Protein AF-V9GEM7-F1 (afdb_monomer_lite)

Radius of gyration: 26.5 Å; chains: 1; bounding box: 64×26×80 Å

Secondary structure (DSSP, 8-state):
---------EE-TTT--EES-HHHHHTT----SS--TTPPPPPPSS-HHHHHHHHHHHHHHHHTTS--HHHHHHHHHHHHHHHHHHHHHTTGGG-S-HHHHHHHHHHHHHHHHHHHHHH---------------PPPPS----

pLDDT: mean 88.12, std 11.52, range [33.66, 96.81]

Structure (mmCIF, N/CA/C/O backbone):
data_AF-V9GEM7-F1
#
_entry.id   AF-V9GEM7-F1
#
loop_
_atom_site.group_PDB
_atom_site.id
_atom_site.type_symbol
_atom_site.label_atom_id
_atom_site.label_alt_id
_atom_site.label_comp_id
_atom_site.label_asym_id
_atom_site.label_entity_id
_atom_site.label_seq_id
_atom_site.pdbx_PDB_ins_code
_atom_site.Cartn_x
_atom_site.Cartn_y
_atom_site.Cartn_z
_atom_site.occupancy
_atom_site.B_iso_or_equiv
_atom_site.auth_seq_id
_atom_site.auth_comp_id
_atom_site.auth_asym_id
_atom_site.auth_atom_id
_atom_site.pdbx_PDB_model_num
ATOM 1 N N . MET A 1 1 ? -11.695 -10.341 2.485 1.00 63.44 1 MET A N 1
ATOM 2 C CA . MET A 1 1 ? -10.913 -11.068 1.455 1.00 63.44 1 MET A CA 1
ATOM 3 C C . MET A 1 1 ? -9.595 -10.326 1.272 1.00 63.44 1 MET A C 1
ATOM 5 O O . MET A 1 1 ? -9.634 -9.105 1.236 1.00 63.44 1 MET A O 1
ATOM 9 N N . LYS A 1 2 ? -8.448 -11.013 1.230 1.00 79.06 2 LYS A N 1
ATOM 10 C CA . LYS A 1 2 ? -7.133 -10.377 1.030 1.00 79.06 2 LYS A CA 1
ATOM 11 C C . LYS A 1 2 ? -6.756 -10.477 -0.451 1.00 79.06 2 LYS A C 1
ATOM 13 O O . LYS A 1 2 ? -6.858 -11.569 -1.004 1.00 79.06 2 LYS A O 1
ATOM 18 N N . ARG A 1 3 ? -6.350 -9.368 -1.079 1.00 86.19 3 ARG A N 1
ATOM 19 C CA . ARG A 1 3 ? -5.813 -9.339 -2.451 1.00 86.19 3 ARG A CA 1
ATOM 20 C C . ARG A 1 3 ? -4.335 -8.969 -2.395 1.00 86.19 3 ARG A C 1
ATOM 22 O O . ARG A 1 3 ? -3.971 -8.024 -1.703 1.00 86.19 3 ARG A O 1
ATOM 29 N N . GLU A 1 4 ? -3.505 -9.721 -3.106 1.00 90.12 4 GLU A N 1
ATOM 30 C CA . GLU A 1 4 ? -2.068 -9.478 -3.222 1.00 90.12 4 GLU A CA 1
ATOM 31 C C . GLU A 1 4 ? -1.683 -9.498 -4.699 1.00 90.12 4 GLU A C 1
ATOM 33 O O . GLU A 1 4 ? -2.096 -10.390 -5.440 1.00 90.12 4 GLU A O 1
ATOM 38 N N . GLU A 1 5 ? -0.914 -8.500 -5.127 1.00 90.75 5 GLU A N 1
ATOM 39 C CA . GLU A 1 5 ? -0.495 -8.320 -6.515 1.00 90.75 5 GLU A CA 1
ATOM 40 C C . GLU A 1 5 ? 0.975 -7.909 -6.559 1.00 90.75 5 GLU A C 1
ATOM 42 O O . GLU A 1 5 ? 1.450 -7.151 -5.710 1.00 90.75 5 GLU A O 1
ATOM 47 N N . LEU A 1 6 ? 1.691 -8.405 -7.568 1.00 91.81 6 LEU A N 1
ATOM 48 C CA . LEU A 1 6 ? 3.093 -8.084 -7.805 1.00 91.81 6 LEU A CA 1
ATOM 49 C C . LEU A 1 6 ? 3.222 -7.267 -9.087 1.00 91.81 6 LEU A C 1
ATOM 51 O O . LEU A 1 6 ? 2.743 -7.672 -10.145 1.00 91.81 6 LEU A O 1
ATOM 55 N N . TYR A 1 7 ? 3.915 -6.136 -8.983 1.00 91.00 7 TYR A N 1
ATOM 56 C CA . TYR A 1 7 ? 4.167 -5.226 -10.093 1.00 91.00 7 TYR A CA 1
ATOM 57 C C . TYR A 1 7 ? 5.662 -5.187 -10.399 1.00 91.00 7 TYR A C 1
ATOM 59 O O . TYR A 1 7 ? 6.480 -4.910 -9.522 1.00 91.00 7 TYR A O 1
ATOM 67 N N . TYR A 1 8 ? 6.016 -5.430 -11.660 1.00 92.62 8 TYR A N 1
ATOM 68 C CA . TYR A 1 8 ? 7.403 -5.450 -12.120 1.00 92.62 8 TYR A CA 1
ATOM 69 C C . TYR A 1 8 ? 7.670 -4.285 -13.072 1.00 92.62 8 TYR A C 1
ATOM 71 O O . TYR A 1 8 ? 7.652 -4.424 -14.298 1.00 92.62 8 TYR A O 1
ATOM 79 N N . LEU A 1 9 ? 7.905 -3.116 -12.482 1.00 93.25 9 LEU A N 1
ATOM 80 C CA . LEU A 1 9 ? 8.107 -1.874 -13.215 1.00 93.25 9 LEU A CA 1
ATOM 81 C C . LEU A 1 9 ? 9.592 -1.561 -13.404 1.00 93.25 9 LEU A C 1
ATOM 83 O O . LEU A 1 9 ? 10.429 -1.865 -12.556 1.00 93.25 9 LEU A O 1
ATOM 87 N N . GLY A 1 10 ? 9.901 -0.886 -14.505 1.00 92.75 10 GLY A N 1
ATOM 88 C CA . GLY A 1 10 ? 11.207 -0.289 -14.750 1.00 92.75 10 GLY A CA 1
ATOM 89 C C . GLY A 1 10 ? 11.060 1.127 -15.279 1.00 92.75 10 GLY A C 1
ATOM 90 O O . GLY A 1 10 ? 10.091 1.442 -15.965 1.00 92.75 10 GLY A O 1
ATOM 91 N N . ILE A 1 11 ? 12.032 1.985 -14.986 1.00 94.06 11 ILE A N 1
ATOM 92 C CA . ILE A 1 11 ? 12.108 3.332 -15.550 1.00 94.06 11 ILE A CA 1
ATOM 93 C C . ILE A 1 11 ? 13.486 3.568 -16.152 1.00 94.06 11 ILE A C 1
ATOM 95 O O . ILE A 1 11 ? 14.520 3.266 -15.555 1.00 94.06 11 ILE A O 1
ATOM 99 N N . SER A 1 12 ? 13.506 4.125 -17.356 1.00 92.06 12 SER A N 1
ATOM 100 C CA . SER A 1 12 ? 14.741 4.552 -17.997 1.00 92.06 12 SER A CA 1
ATOM 101 C C . SER A 1 12 ? 15.216 5.872 -17.391 1.00 92.06 12 SER A C 1
ATOM 103 O O . SER A 1 12 ? 14.569 6.905 -17.556 1.00 92.06 12 SER A O 1
ATOM 105 N N . LEU A 1 13 ? 16.386 5.869 -16.748 1.00 91.44 13 LEU A N 1
ATOM 106 C CA . LEU A 1 13 ? 16.973 7.090 -16.175 1.00 91.44 13 LEU A CA 1
ATOM 107 C C . LEU A 1 13 ? 17.387 8.122 -17.234 1.00 91.44 13 LEU A C 1
ATOM 109 O O . LEU A 1 13 ? 17.540 9.299 -16.916 1.00 91.44 13 LEU A O 1
ATOM 113 N N . SER A 1 14 ? 17.575 7.701 -18.486 1.00 89.81 14 SER A N 1
ATOM 114 C CA . SER A 1 14 ? 17.961 8.576 -19.596 1.00 89.81 14 SER A CA 1
ATOM 115 C C . SER A 1 14 ? 16.769 9.125 -20.379 1.00 89.81 14 SER A C 1
ATOM 117 O O . SER A 1 14 ? 16.856 10.235 -20.880 1.00 89.81 14 SER A O 1
ATOM 119 N N . SER A 1 15 ? 15.658 8.392 -20.491 1.00 88.25 15 SER A N 1
ATOM 120 C CA . SER A 1 15 ? 14.490 8.823 -21.287 1.00 88.25 15 SER A CA 1
ATOM 121 C C . SER A 1 15 ? 13.234 9.111 -20.466 1.00 88.25 15 SER A C 1
ATOM 123 O O . SER A 1 15 ? 12.262 9.625 -21.007 1.00 88.25 15 SER A O 1
ATOM 125 N N . ARG A 1 16 ? 13.235 8.787 -19.167 1.00 91.38 16 ARG A N 1
ATOM 126 C CA . ARG A 1 16 ? 12.069 8.842 -18.265 1.00 91.38 16 ARG A CA 1
ATOM 127 C C . ARG A 1 16 ? 10.917 7.902 -18.646 1.00 91.38 16 ARG A C 1
ATOM 129 O O . ARG A 1 16 ? 9.874 7.936 -18.002 1.00 91.38 16 ARG A O 1
ATOM 136 N N . ALA A 1 17 ? 11.094 7.053 -19.659 1.00 91.12 17 ALA A N 1
ATOM 137 C CA . ALA A 1 17 ? 10.083 6.091 -20.080 1.00 91.12 17 ALA A CA 1
ATOM 138 C C . ALA A 1 17 ? 9.890 4.994 -19.022 1.00 91.12 17 ALA A C 1
ATOM 140 O O . ALA A 1 17 ? 10.870 4.410 -18.546 1.00 91.12 17 ALA A O 1
ATOM 141 N N . ILE A 1 18 ? 8.630 4.714 -18.684 1.00 93.00 18 ILE A N 1
ATOM 142 C CA . ILE A 1 18 ? 8.227 3.641 -17.768 1.00 93.00 18 ILE A CA 1
ATOM 143 C C . ILE A 1 18 ? 7.881 2.397 -18.590 1.00 93.00 18 ILE A C 1
ATOM 145 O O . ILE A 1 18 ? 7.177 2.488 -19.593 1.00 93.00 18 ILE A O 1
ATOM 149 N N . SER A 1 19 ? 8.354 1.235 -18.148 1.00 90.69 19 SER A N 1
ATOM 150 C CA . SER A 1 19 ? 7.971 -0.073 -18.676 1.00 90.69 19 SER A CA 1
ATOM 151 C C . SER A 1 19 ? 7.241 -0.876 -17.608 1.00 90.69 19 SER A C 1
ATOM 153 O O . SER A 1 19 ? 7.766 -1.067 -16.511 1.00 90.69 19 SER A O 1
ATOM 155 N N . ALA A 1 20 ? 6.049 -1.370 -17.951 1.00 86.75 20 ALA A N 1
ATOM 156 C CA . ALA A 1 20 ? 5.223 -2.201 -17.077 1.00 86.75 20 ALA A CA 1
ATOM 157 C C . ALA A 1 20 ? 5.582 -3.700 -17.116 1.00 86.75 20 ALA A C 1
ATOM 159 O O . ALA A 1 20 ? 5.122 -4.459 -16.270 1.00 86.75 20 ALA A O 1
ATOM 160 N N . ASN A 1 21 ? 6.401 -4.127 -18.084 1.00 85.38 21 ASN A N 1
ATOM 161 C CA . ASN A 1 21 ? 6.910 -5.495 -18.195 1.00 85.38 21 ASN A CA 1
ATOM 162 C C . ASN A 1 21 ? 8.442 -5.470 -18.191 1.00 85.38 21 ASN A C 1
ATOM 164 O O . ASN A 1 21 ? 9.098 -5.773 -19.190 1.00 85.38 21 ASN A O 1
ATOM 168 N N . PHE A 1 22 ? 9.024 -5.036 -17.073 1.00 87.00 22 PHE A N 1
ATOM 169 C CA . PHE A 1 22 ? 10.477 -5.030 -16.934 1.00 87.00 22 PHE A CA 1
ATOM 170 C C . PHE A 1 22 ? 11.118 -6.431 -17.028 1.00 87.00 22 PHE A C 1
ATOM 172 O O . PHE A 1 22 ? 12.162 -6.537 -17.671 1.00 87.00 22 PHE A O 1
ATOM 179 N N . PRO A 1 23 ? 10.518 -7.519 -16.500 1.00 85.50 23 PRO A N 1
ATOM 180 C CA . PRO A 1 23 ? 11.070 -8.865 -16.644 1.00 85.50 23 PRO A CA 1
ATOM 181 C C . PRO A 1 23 ? 11.203 -9.285 -18.109 1.00 85.50 23 PRO A C 1
ATOM 183 O O . PRO A 1 23 ? 12.255 -9.782 -18.493 1.00 85.50 23 PRO A O 1
ATOM 186 N N . GLY A 1 24 ? 10.210 -8.977 -18.950 1.00 86.50 24 GLY A N 1
ATOM 187 C CA . GLY A 1 24 ? 10.292 -9.229 -20.392 1.00 86.50 24 GLY A CA 1
ATOM 188 C C . GLY A 1 24 ? 11.398 -8.436 -21.100 1.00 86.50 24 GLY A C 1
ATOM 189 O O . GLY A 1 24 ? 11.883 -8.855 -22.143 1.00 86.50 24 GLY A O 1
ATOM 190 N N . ILE A 1 25 ? 11.853 -7.309 -20.537 1.00 85.06 25 ILE A N 1
ATOM 191 C CA . ILE A 1 25 ? 13.026 -6.589 -21.060 1.00 85.06 25 ILE A CA 1
ATOM 192 C C . ILE A 1 25 ? 14.322 -7.338 -20.731 1.00 85.06 25 ILE A C 1
ATOM 194 O O . ILE A 1 25 ? 15.270 -7.274 -21.518 1.00 85.06 25 ILE A O 1
ATOM 198 N N . LEU A 1 26 ? 14.387 -7.999 -19.573 1.00 85.94 26 LEU A N 1
ATOM 199 C CA . LEU A 1 26 ? 15.559 -8.759 -19.133 1.00 85.94 26 LEU A CA 1
ATOM 200 C C . LEU A 1 26 ? 15.619 -10.164 -19.742 1.00 85.94 26 LEU A C 1
ATOM 202 O O . LEU A 1 26 ? 16.700 -10.746 -19.810 1.00 85.94 26 LEU A O 1
ATOM 206 N N . GLU A 1 27 ? 14.483 -10.701 -20.179 1.00 85.75 27 GLU A N 1
ATOM 207 C CA . GLU A 1 27 ? 14.391 -12.031 -20.770 1.00 85.75 27 GLU A CA 1
ATOM 208 C C . GLU A 1 27 ? 15.331 -12.170 -21.981 1.00 85.75 27 GLU A C 1
ATOM 210 O O . GLU A 1 27 ? 15.375 -11.321 -22.873 1.00 85.75 27 GLU A O 1
ATOM 215 N N . GLY A 1 28 ? 16.145 -13.229 -21.980 1.00 81.50 28 GLY A N 1
ATOM 216 C CA . GLY A 1 28 ? 17.138 -13.489 -23.027 1.00 81.50 28 GLY A CA 1
ATOM 217 C C . GLY A 1 28 ? 18.404 -12.622 -22.975 1.00 81.50 28 GLY A C 1
ATOM 218 O O . GLY A 1 28 ? 19.199 -12.679 -23.912 1.00 81.50 28 GLY A O 1
ATOM 219 N N . ARG A 1 29 ? 18.622 -11.825 -21.917 1.00 83.88 29 ARG A N 1
ATOM 220 C CA . ARG A 1 29 ? 19.867 -11.061 -21.721 1.00 83.88 29 ARG A CA 1
ATOM 221 C C . ARG A 1 29 ? 20.761 -11.701 -20.661 1.00 83.88 29 ARG A C 1
ATOM 223 O O . ARG A 1 29 ? 20.335 -11.891 -19.525 1.00 83.88 29 ARG A O 1
ATOM 230 N N . ASP A 1 30 ? 22.031 -11.902 -20.997 1.00 80.75 30 ASP A N 1
ATOM 231 C CA . ASP A 1 30 ? 23.057 -12.253 -20.014 1.00 80.75 30 ASP A CA 1
ATOM 232 C C . ASP A 1 30 ? 23.490 -11.004 -19.238 1.00 80.75 30 ASP A C 1
ATOM 234 O O . ASP A 1 30 ? 24.106 -10.082 -19.780 1.00 80.75 30 ASP A O 1
ATOM 238 N N . LEU A 1 31 ? 23.135 -10.956 -17.954 1.00 82.31 31 LEU A N 1
ATOM 239 C CA . LEU A 1 31 ? 23.482 -9.855 -17.061 1.00 82.31 31 LEU A CA 1
ATOM 240 C C . LEU A 1 31 ? 24.744 -10.197 -16.271 1.00 82.31 31 LEU A C 1
ATOM 242 O O . LEU A 1 31 ? 24.787 -11.183 -15.536 1.00 82.31 31 LEU A O 1
ATOM 246 N N . THR A 1 32 ? 25.760 -9.342 -16.370 1.00 83.06 32 THR A N 1
ATOM 247 C CA . THR A 1 32 ? 26.977 -9.439 -15.560 1.00 83.06 32 THR A CA 1
ATOM 248 C C . THR A 1 32 ? 26.960 -8.407 -14.429 1.00 83.06 32 THR A C 1
ATOM 250 O O . THR A 1 32 ? 26.518 -7.275 -14.628 1.00 83.06 32 THR A O 1
ATOM 253 N N . PRO A 1 33 ? 27.483 -8.742 -13.233 1.00 82.38 33 PRO A N 1
ATOM 254 C CA . PRO A 1 33 ? 27.505 -7.822 -12.091 1.00 82.38 33 PRO A CA 1
ATOM 255 C C . PRO A 1 33 ? 28.474 -6.646 -12.281 1.00 82.38 33 PRO A C 1
ATOM 257 O O . PRO A 1 33 ? 28.382 -5.646 -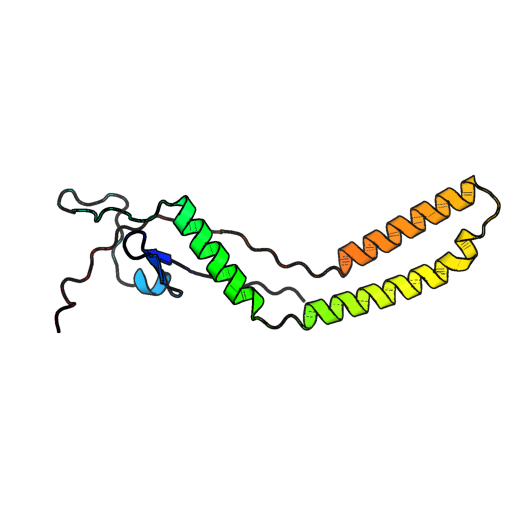11.572 1.00 82.38 33 PRO A O 1
ATOM 260 N N . ARG A 1 34 ? 29.424 -6.761 -13.219 1.00 78.94 34 ARG A N 1
ATOM 261 C CA . ARG A 1 34 ? 30.342 -5.686 -13.604 1.00 78.94 34 ARG A CA 1
ATOM 262 C C . ARG A 1 34 ? 30.068 -5.256 -15.034 1.00 78.94 34 ARG A C 1
ATOM 264 O O . ARG A 1 34 ? 29.833 -6.097 -15.903 1.00 78.94 34 ARG A O 1
ATOM 271 N N . LEU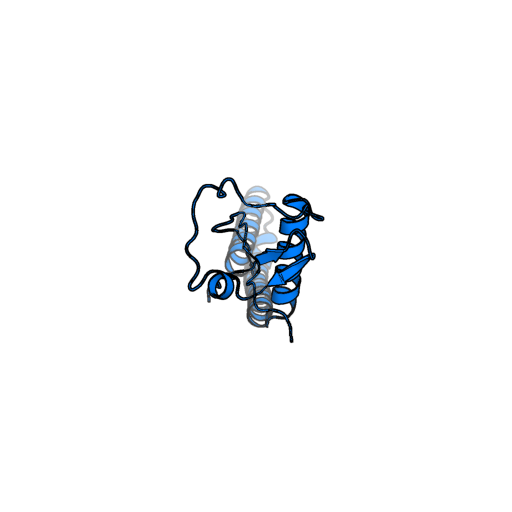 A 1 35 ? 30.141 -3.946 -15.251 1.00 77.62 35 LEU A N 1
ATOM 272 C CA . LEU A 1 35 ? 30.110 -3.368 -16.583 1.00 77.62 35 LEU A CA 1
ATOM 273 C C . LEU A 1 35 ? 31.410 -3.749 -17.321 1.00 77.62 35 LEU A C 1
ATOM 275 O O . LEU A 1 35 ? 32.483 -3.608 -16.728 1.00 77.62 35 LEU A O 1
ATOM 279 N N . PRO A 1 36 ? 31.347 -4.230 -18.574 1.00 78.69 36 PRO A N 1
ATOM 280 C CA . PRO A 1 36 ? 32.546 -4.472 -19.372 1.00 78.69 36 PRO A CA 1
ATOM 281 C C . PRO A 1 36 ? 33.341 -3.178 -19.603 1.00 78.69 36 PRO A C 1
ATOM 283 O O . PRO A 1 36 ? 32.755 -2.106 -19.754 1.00 78.69 36 PRO A O 1
ATOM 286 N N . GLU A 1 37 ? 34.671 -3.279 -19.682 1.00 73.00 37 GLU A N 1
ATOM 287 C CA . GLU A 1 37 ? 35.583 -2.123 -19.785 1.00 73.00 37 GLU A CA 1
ATOM 288 C C . GLU A 1 37 ? 35.360 -1.252 -21.039 1.00 73.00 37 GLU A C 1
ATOM 290 O O . GLU A 1 37 ? 35.713 -0.077 -21.044 1.00 73.00 37 GLU A O 1
ATOM 295 N N . SER A 1 38 ? 34.738 -1.789 -22.093 1.00 72.06 38 SER A N 1
ATOM 296 C CA . SER A 1 38 ? 34.510 -1.104 -23.375 1.00 72.06 38 SER A CA 1
ATOM 297 C C . SER A 1 38 ? 33.136 -0.427 -23.516 1.00 72.06 38 SER A C 1
ATOM 299 O O . SER A 1 38 ? 32.770 0.005 -24.613 1.00 72.06 38 SER A O 1
ATOM 301 N N . VAL A 1 39 ? 32.351 -0.318 -22.438 1.00 77.00 39 VAL A N 1
ATOM 302 C CA . VAL A 1 39 ? 30.974 0.200 -22.501 1.00 77.00 39 VAL A CA 1
ATOM 303 C C . VAL A 1 39 ? 30.890 1.662 -22.069 1.00 77.00 39 VAL A C 1
ATOM 305 O O . VAL A 1 39 ? 31.215 2.022 -20.941 1.00 77.00 39 VAL A O 1
ATOM 308 N N . HIS A 1 40 ? 30.350 2.502 -22.954 1.00 77.12 40 HIS A N 1
ATOM 309 C CA . HIS A 1 40 ? 30.005 3.888 -22.641 1.00 77.12 40 HIS A CA 1
ATOM 310 C C . HIS A 1 40 ? 28.571 3.970 -22.104 1.00 77.12 40 HIS A C 1
ATOM 312 O O . HIS A 1 40 ? 27.606 3.670 -22.812 1.00 77.12 40 HIS A O 1
ATOM 318 N N . VAL A 1 41 ? 28.424 4.400 -20.850 1.00 80.19 41 VAL A N 1
ATOM 319 C CA . VAL A 1 41 ? 27.116 4.606 -20.215 1.00 80.19 41 VAL A CA 1
ATOM 320 C C . VAL A 1 41 ? 26.553 5.966 -20.618 1.00 80.19 41 VAL A C 1
ATOM 322 O O . VAL A 1 41 ? 27.237 6.985 -20.527 1.00 80.19 41 VAL A O 1
ATOM 325 N N . ARG A 1 42 ? 25.287 6.001 -21.049 1.00 79.31 42 ARG A N 1
ATOM 326 C CA . ARG A 1 42 ? 24.593 7.273 -21.293 1.00 79.31 42 ARG A CA 1
ATOM 327 C C . ARG A 1 42 ? 24.360 8.007 -19.970 1.00 79.31 42 ARG A C 1
ATOM 329 O O . ARG A 1 42 ? 23.967 7.357 -19.001 1.00 79.31 42 ARG A O 1
ATOM 336 N N . PRO A 1 43 ? 24.523 9.339 -19.930 1.00 81.94 43 PRO A N 1
ATOM 337 C CA . PRO A 1 43 ? 24.263 10.101 -18.718 1.00 81.94 43 PRO A CA 1
ATOM 338 C C . PRO A 1 43 ? 22.798 9.948 -18.294 1.00 81.94 43 PRO A C 1
ATOM 340 O O . PRO A 1 43 ? 21.882 9.975 -19.122 1.00 81.94 43 PRO A O 1
ATOM 343 N N . ALA A 1 44 ? 22.584 9.774 -16.992 1.00 85.00 44 ALA A N 1
ATOM 344 C CA . ALA A 1 44 ? 21.255 9.773 -16.407 1.00 85.00 44 ALA A CA 1
ATOM 345 C C . ALA A 1 44 ? 20.708 11.208 -16.371 1.00 85.00 44 ALA A C 1
ATOM 347 O O . ALA A 1 44 ? 21.400 12.130 -15.946 1.00 85.00 44 ALA A O 1
ATOM 348 N N . ILE A 1 45 ? 19.463 11.385 -16.813 1.00 90.25 45 ILE A N 1
ATOM 349 C CA . ILE A 1 45 ? 18.720 12.650 -16.698 1.00 90.25 45 ILE A CA 1
ATOM 350 C C . ILE A 1 45 ? 17.944 12.691 -15.373 1.00 90.25 45 ILE A C 1
ATOM 352 O O . ILE A 1 45 ? 17.621 13.767 -14.877 1.00 90.25 45 ILE A O 1
ATOM 356 N N . LEU A 1 46 ? 17.625 11.521 -14.813 1.00 91.62 46 LEU A N 1
ATOM 357 C CA . LEU A 1 46 ? 16.969 11.362 -13.518 1.00 91.62 46 LEU A CA 1
ATOM 358 C C . LEU A 1 46 ? 17.938 10.813 -12.475 1.00 91.62 46 LEU A C 1
ATOM 360 O O . LEU A 1 46 ? 18.672 9.857 -12.738 1.00 91.62 46 LEU A O 1
ATOM 364 N N . SER A 1 47 ? 17.862 11.349 -11.261 1.00 93.50 47 SER A N 1
ATOM 365 C CA . SER A 1 47 ? 18.414 10.683 -10.086 1.00 93.50 47 SER A CA 1
ATOM 366 C C . SER A 1 47 ? 17.601 9.431 -9.736 1.00 93.50 47 SER A C 1
ATOM 368 O O . SER A 1 47 ? 16.423 9.305 -10.078 1.00 93.50 47 SER A O 1
ATOM 370 N N . LEU A 1 48 ? 18.214 8.506 -8.993 1.00 91.81 48 LEU A N 1
ATOM 371 C CA . LEU A 1 48 ? 17.528 7.300 -8.512 1.00 91.81 48 LEU A CA 1
ATOM 372 C C . LEU A 1 48 ? 16.307 7.633 -7.644 1.00 91.81 48 LEU A C 1
ATOM 374 O O . LEU A 1 48 ? 15.288 6.954 -7.732 1.00 91.81 48 LEU A O 1
ATOM 378 N N . LYS A 1 49 ? 16.396 8.696 -6.836 1.00 93.56 49 LYS A N 1
ATOM 379 C CA . LYS A 1 49 ? 15.299 9.138 -5.970 1.00 93.56 49 LYS A CA 1
ATOM 380 C C . LYS A 1 49 ? 14.109 9.628 -6.792 1.00 93.56 49 LYS A C 1
ATOM 382 O O . LYS A 1 49 ? 12.989 9.199 -6.545 1.00 93.56 49 LYS A O 1
ATOM 387 N N . GLU A 1 50 ? 14.350 10.480 -7.788 1.00 95.00 50 GLU A N 1
ATOM 388 C CA . GLU A 1 50 ? 13.289 10.972 -8.677 1.00 95.00 50 GLU A CA 1
ATOM 389 C C . GLU A 1 50 ? 12.650 9.828 -9.463 1.00 95.00 50 GLU A C 1
ATOM 391 O O . GLU A 1 50 ? 11.430 9.752 -9.568 1.00 95.00 50 GLU A O 1
ATOM 396 N N . ALA A 1 51 ? 13.470 8.912 -9.976 1.00 94.12 51 ALA A N 1
ATOM 397 C CA . ALA A 1 51 ? 13.003 7.738 -10.694 1.00 94.12 51 ALA A CA 1
ATOM 398 C C . ALA A 1 51 ? 12.102 6.841 -9.829 1.00 94.12 51 ALA A C 1
ATOM 400 O O . ALA A 1 51 ? 11.036 6.428 -10.286 1.00 94.12 51 ALA A O 1
ATOM 401 N N . ALA A 1 52 ? 12.489 6.591 -8.573 1.00 93.38 52 ALA A N 1
ATOM 402 C CA . ALA A 1 52 ? 11.672 5.851 -7.615 1.00 93.38 52 ALA A CA 1
ATOM 403 C C . ALA A 1 52 ? 10.334 6.555 -7.345 1.00 93.38 52 ALA A C 1
ATOM 405 O O . ALA A 1 52 ? 9.288 5.919 -7.435 1.00 93.38 52 ALA A O 1
ATOM 406 N N . SER A 1 53 ? 10.347 7.872 -7.110 1.00 94.62 53 SER A N 1
ATOM 407 C CA . SER A 1 53 ? 9.116 8.646 -6.899 1.00 94.62 53 SER A CA 1
ATOM 408 C C . SER A 1 53 ? 8.200 8.655 -8.127 1.00 94.62 53 SER A C 1
ATOM 410 O O . SER A 1 53 ? 6.980 8.638 -7.988 1.00 94.62 53 SER A O 1
ATOM 412 N N . ILE A 1 54 ? 8.755 8.656 -9.344 1.00 95.06 54 ILE A N 1
ATOM 413 C CA . ILE A 1 54 ? 7.958 8.546 -10.574 1.00 95.06 54 ILE A CA 1
ATOM 414 C C . ILE A 1 54 ? 7.280 7.173 -10.655 1.00 95.06 54 ILE A C 1
ATOM 416 O O . ILE A 1 54 ? 6.094 7.107 -10.972 1.00 95.06 54 ILE A O 1
ATOM 420 N N . LEU A 1 55 ? 8.006 6.089 -10.359 1.00 94.31 55 LEU A N 1
ATOM 421 C CA . LEU A 1 55 ? 7.443 4.735 -10.351 1.00 94.31 55 LEU A CA 1
ATOM 422 C C . LEU A 1 55 ? 6.352 4.569 -9.288 1.00 94.31 55 LEU A C 1
ATOM 424 O O . LEU A 1 55 ? 5.299 4.008 -9.580 1.00 94.31 55 LEU A O 1
ATOM 428 N N . GLU A 1 56 ? 6.583 5.092 -8.085 1.00 93.88 56 GLU A N 1
ATOM 429 C CA . GLU A 1 56 ? 5.605 5.087 -6.997 1.00 93.88 56 GLU A CA 1
ATOM 430 C C . GLU A 1 56 ? 4.324 5.825 -7.400 1.00 93.88 56 GLU A C 1
ATOM 432 O O . GLU A 1 56 ? 3.238 5.252 -7.344 1.00 93.88 56 GLU A O 1
ATOM 437 N N . ASN A 1 57 ? 4.444 7.058 -7.901 1.00 94.56 57 ASN A N 1
ATOM 438 C CA . ASN A 1 57 ? 3.293 7.836 -8.357 1.00 94.56 57 ASN A CA 1
ATOM 439 C C . ASN A 1 57 ? 2.552 7.158 -9.513 1.00 94.56 57 ASN A C 1
ATOM 441 O O . ASN A 1 57 ? 1.322 7.169 -9.545 1.00 94.56 57 ASN A O 1
ATOM 445 N N . HIS A 1 58 ? 3.281 6.554 -10.455 1.00 94.38 58 HIS A N 1
ATOM 446 C CA . HIS A 1 58 ? 2.681 5.801 -11.551 1.00 94.38 58 HIS A CA 1
ATOM 447 C C . HIS A 1 58 ? 1.828 4.644 -11.027 1.00 94.38 58 HIS A C 1
ATOM 449 O O . HIS A 1 58 ? 0.685 4.480 -11.452 1.00 94.38 58 HIS A O 1
ATOM 455 N N . LEU A 1 59 ? 2.356 3.885 -10.066 1.00 93.12 59 LEU A N 1
ATOM 456 C CA . LEU A 1 59 ? 1.653 2.755 -9.479 1.00 93.12 59 LEU A CA 1
ATOM 457 C C . LEU A 1 59 ? 0.456 3.220 -8.635 1.00 93.12 59 LEU A C 1
ATOM 459 O O . LEU A 1 59 ? -0.626 2.664 -8.782 1.00 93.12 59 LEU A O 1
ATOM 463 N N . ILE A 1 60 ? 0.582 4.294 -7.847 1.00 93.50 60 ILE A N 1
ATOM 464 C CA . ILE A 1 60 ? -0.548 4.900 -7.116 1.00 93.50 60 ILE A CA 1
ATOM 465 C C . ILE A 1 60 ? -1.667 5.321 -8.081 1.00 93.50 60 ILE A C 1
ATOM 467 O O . ILE A 1 60 ? -2.837 5.050 -7.822 1.00 93.50 60 ILE A O 1
ATOM 471 N N . GLN A 1 61 ? -1.327 5.940 -9.216 1.00 93.75 61 GLN A N 1
ATOM 472 C CA . GLN A 1 61 ? -2.302 6.330 -10.242 1.00 93.75 61 GLN A CA 1
ATOM 473 C C . GLN A 1 61 ? -2.946 5.141 -10.964 1.00 93.75 61 GLN A C 1
ATOM 475 O O . GLN A 1 61 ? -4.064 5.262 -11.465 1.00 93.75 61 GLN A O 1
ATOM 480 N N . GLN A 1 62 ? -2.238 4.018 -11.091 1.00 92.12 62 GLN A N 1
ATOM 481 C CA . GLN A 1 62 ? -2.812 2.782 -11.619 1.00 92.12 62 GLN A CA 1
ATOM 482 C C . GLN A 1 62 ? -3.763 2.159 -10.600 1.00 92.12 62 GLN A C 1
ATOM 484 O O . GLN A 1 62 ? -4.909 1.869 -10.937 1.00 92.12 62 GLN A O 1
ATOM 489 N N . LEU A 1 63 ? -3.316 2.022 -9.349 1.00 91.56 63 LEU A N 1
ATOM 490 C CA . LEU A 1 63 ? -4.114 1.471 -8.263 1.00 91.56 63 LEU A CA 1
ATOM 491 C C . LEU A 1 63 ? -5.375 2.296 -8.018 1.00 91.56 63 LEU A C 1
ATOM 493 O O . LEU A 1 63 ? -6.425 1.707 -7.801 1.00 91.56 63 LEU A O 1
ATOM 497 N N . SER A 1 64 ? -5.327 3.628 -8.089 1.00 90.88 64 SER A N 1
ATOM 498 C CA . SER A 1 64 ? -6.502 4.478 -7.841 1.00 90.88 64 SER A CA 1
ATOM 499 C C . SER A 1 64 ? -7.654 4.270 -8.830 1.00 90.88 64 SER A C 1
ATOM 501 O O . SER A 1 64 ? -8.777 4.671 -8.542 1.00 90.88 64 SER A O 1
ATOM 503 N N . LYS A 1 65 ? -7.392 3.637 -9.979 1.00 92.38 65 LYS A N 1
ATOM 504 C CA . LYS A 1 65 ? -8.393 3.314 -11.008 1.00 92.38 65 LYS A CA 1
ATOM 505 C C . LYS A 1 65 ? -9.003 1.924 -10.843 1.00 92.38 65 LYS A C 1
ATOM 507 O O . LYS A 1 65 ? -9.887 1.566 -11.617 1.00 92.38 65 LYS A O 1
ATOM 512 N N . LEU A 1 66 ? -8.490 1.123 -9.913 1.00 90.38 66 LEU A N 1
ATOM 513 C CA . LEU A 1 66 ? -9.032 -0.200 -9.642 1.00 90.38 66 LEU A CA 1
ATOM 514 C C . LEU A 1 66 ? -10.373 -0.097 -8.928 1.00 90.38 66 LEU A C 1
ATOM 516 O O . LEU A 1 66 ? -10.713 0.919 -8.327 1.00 90.38 66 LEU A O 1
ATOM 520 N N . ASP A 1 67 ? -11.114 -1.193 -8.988 1.00 91.12 67 ASP A N 1
ATOM 521 C CA . ASP A 1 67 ? -12.349 -1.327 -8.246 1.00 91.12 67 ASP A CA 1
ATOM 522 C C . ASP A 1 67 ? -12.074 -1.478 -6.734 1.00 91.12 67 ASP A C 1
ATOM 524 O O . ASP A 1 67 ? -11.302 -2.348 -6.298 1.00 91.12 67 ASP A O 1
ATOM 528 N N . TYR A 1 68 ? -12.719 -0.609 -5.952 1.00 92.12 68 TYR A N 1
ATOM 529 C CA . TYR A 1 68 ? -12.684 -0.552 -4.492 1.00 92.12 68 TYR A CA 1
ATOM 530 C C . TYR A 1 68 ? -14.066 -0.772 -3.860 1.00 92.12 68 TYR A C 1
ATOM 532 O O . TYR A 1 68 ? -14.247 -0.422 -2.694 1.00 92.12 68 TYR A O 1
ATOM 540 N N . GLU A 1 69 ? -15.020 -1.390 -4.566 1.00 92.81 69 GLU A N 1
ATOM 541 C CA . GLU A 1 69 ? -16.330 -1.757 -4.004 1.00 92.81 69 GLU A CA 1
ATOM 542 C C . GLU A 1 69 ? -16.190 -2.516 -2.674 1.00 92.81 69 GLU A C 1
ATOM 544 O O . GLU A 1 69 ? -16.889 -2.232 -1.704 1.00 92.81 69 GLU A O 1
ATOM 549 N N . TRP A 1 70 ? -15.196 -3.405 -2.562 1.00 90.44 70 TRP A N 1
ATOM 550 C CA . TRP A 1 70 ? -14.890 -4.116 -1.314 1.00 90.44 70 TRP A CA 1
ATOM 551 C C . TRP A 1 70 ? -14.596 -3.178 -0.132 1.00 90.44 70 TRP A C 1
ATOM 553 O O . TRP A 1 70 ? -14.936 -3.501 1.003 1.00 90.44 70 TRP A O 1
ATOM 563 N N . ALA A 1 71 ? -13.954 -2.033 -0.378 1.00 92.81 71 ALA A N 1
ATOM 564 C CA . ALA A 1 71 ? -13.618 -1.060 0.654 1.00 92.81 71 ALA A CA 1
ATOM 565 C C . ALA A 1 71 ? -14.851 -0.251 1.064 1.00 92.81 71 ALA A C 1
ATOM 567 O O . ALA A 1 71 ? -14.997 0.090 2.235 1.00 92.81 71 ALA A O 1
ATOM 568 N N . SER A 1 72 ? -15.746 0.036 0.117 1.00 92.75 72 SER A N 1
ATOM 569 C CA . SER A 1 72 ? -17.039 0.661 0.404 1.00 92.75 72 SER A CA 1
ATOM 570 C C . SER A 1 72 ? -17.924 -0.257 1.244 1.00 92.75 72 SER A C 1
ATOM 572 O O . SER A 1 72 ? -18.374 0.169 2.301 1.00 92.75 72 SER A O 1
ATOM 574 N N . LEU A 1 73 ? -18.058 -1.530 0.859 1.00 94.00 73 LEU A N 1
ATOM 575 C CA . LEU A 1 73 ? -18.805 -2.532 1.628 1.00 94.00 73 LEU A CA 1
ATOM 576 C C . LEU A 1 73 ? -18.227 -2.740 3.034 1.00 94.00 73 LEU A C 1
ATOM 578 O O . LEU A 1 73 ? -18.967 -2.920 3.994 1.00 94.00 73 LEU A O 1
ATOM 582 N N . ALA A 1 74 ? -16.899 -2.706 3.179 1.00 93.19 74 ALA A N 1
ATOM 583 C CA . ALA A 1 74 ? -16.261 -2.817 4.488 1.00 93.19 74 ALA A CA 1
ATOM 584 C C . ALA A 1 74 ? -16.571 -1.610 5.394 1.00 93.19 74 ALA A C 1
ATOM 586 O O . ALA A 1 74 ? -16.785 -1.791 6.590 1.00 93.19 74 ALA A O 1
ATOM 587 N N . ARG A 1 75 ? -16.643 -0.395 4.828 1.00 94.25 75 ARG A N 1
ATOM 588 C CA . ARG A 1 75 ? -17.054 0.815 5.561 1.00 94.25 75 ARG A CA 1
ATOM 589 C C . ARG A 1 75 ? -18.526 0.785 5.957 1.00 94.25 75 ARG A C 1
ATOM 591 O O . ARG A 1 75 ? -18.826 1.102 7.098 1.00 94.25 75 ARG A O 1
ATOM 598 N N . GLU A 1 76 ? -19.408 0.375 5.049 1.00 95.81 76 GLU A N 1
ATOM 599 C CA . GLU A 1 76 ? -20.834 0.185 5.349 1.00 95.81 76 GLU A CA 1
ATOM 600 C C . GLU A 1 76 ? -21.005 -0.831 6.483 1.00 95.81 76 GLU A C 1
ATOM 602 O O . GLU A 1 76 ? -21.670 -0.566 7.479 1.00 95.81 76 GLU A O 1
ATOM 607 N N . ARG A 1 77 ? -20.282 -1.954 6.405 1.00 95.00 77 ARG A N 1
ATOM 608 C CA . ARG A 1 77 ? -20.290 -2.952 7.472 1.00 95.00 77 ARG A CA 1
ATOM 609 C C . ARG A 1 77 ? -19.779 -2.394 8.799 1.00 95.00 77 ARG A C 1
ATOM 611 O O . ARG A 1 77 ? -20.339 -2.720 9.836 1.00 95.00 77 ARG A O 1
ATOM 618 N N . LEU A 1 78 ? -18.723 -1.581 8.787 1.00 95.94 78 LEU A N 1
ATOM 619 C CA . LEU A 1 78 ? -18.213 -0.935 9.998 1.00 95.94 78 LEU A CA 1
ATOM 620 C C . LEU A 1 78 ? -19.258 -0.005 10.630 1.00 95.94 78 LEU A C 1
ATOM 622 O O . LEU A 1 78 ? -19.393 0.009 11.851 1.00 95.94 78 LEU A O 1
ATOM 626 N N . GLU A 1 79 ? -19.989 0.750 9.812 1.00 95.94 79 GLU A N 1
ATOM 627 C CA . GLU A 1 79 ? -21.058 1.637 10.273 1.00 95.94 79 GLU A CA 1
ATOM 628 C C . GLU A 1 79 ? -22.196 0.846 10.931 1.00 95.94 79 GLU A C 1
ATOM 630 O O . GLU A 1 79 ? -22.593 1.176 12.049 1.00 95.94 79 GLU A O 1
ATOM 635 N N . ASP A 1 80 ? -22.634 -0.256 10.315 1.00 96.56 80 ASP A N 1
ATOM 636 C CA . ASP A 1 80 ? -23.624 -1.166 10.907 1.00 96.56 80 ASP A CA 1
ATOM 637 C C . ASP A 1 80 ? -23.168 -1.711 12.271 1.00 96.56 80 ASP A C 1
ATOM 639 O O . ASP A 1 80 ? -23.931 -1.722 13.238 1.00 96.56 80 ASP A O 1
ATOM 643 N N . GLU A 1 81 ? -21.914 -2.160 12.375 1.00 96.19 81 GLU A N 1
ATOM 644 C CA . GLU A 1 81 ? -21.367 -2.697 13.628 1.00 96.19 81 GLU A CA 1
ATOM 645 C C . GLU A 1 81 ? -21.252 -1.608 14.706 1.00 96.19 81 GLU A C 1
ATOM 647 O O . GLU A 1 81 ? -21.522 -1.866 15.882 1.00 96.19 81 GLU A O 1
ATOM 652 N N . TRP A 1 82 ? -20.910 -0.370 14.333 1.00 96.19 82 TRP A N 1
ATOM 653 C CA . TRP A 1 82 ? -20.961 0.758 15.263 1.00 96.19 82 TRP A CA 1
ATOM 654 C C . TRP A 1 82 ? -22.379 1.055 15.731 1.00 96.19 82 TRP A C 1
ATOM 656 O O . TRP A 1 82 ? -22.548 1.262 16.924 1.00 96.19 82 TRP A O 1
ATOM 666 N N . LEU A 1 83 ? -23.394 1.012 14.864 1.00 96.81 83 LEU A N 1
ATOM 667 C CA . LEU A 1 83 ? -24.789 1.202 15.281 1.00 96.81 83 LEU A CA 1
ATOM 668 C C . LEU A 1 83 ? -25.234 0.145 16.297 1.00 96.81 83 LEU A C 1
ATOM 670 O O . LEU A 1 83 ? -25.923 0.467 17.266 1.00 96.81 83 LEU A O 1
ATOM 674 N N . VAL A 1 84 ? -24.811 -1.109 16.116 1.00 96.06 84 VAL A N 1
ATOM 675 C CA . VAL A 1 84 ? -25.087 -2.189 17.075 1.00 96.06 84 VAL A CA 1
ATOM 676 C C . VAL A 1 84 ? -24.410 -1.921 18.421 1.00 96.06 84 VAL A C 1
ATOM 678 O O . VAL A 1 84 ? -25.045 -2.065 19.468 1.00 96.06 84 VAL A O 1
ATOM 681 N N . ILE A 1 85 ? -23.134 -1.521 18.411 1.00 95.12 85 ILE A N 1
ATOM 682 C CA . ILE A 1 85 ? -22.398 -1.179 19.636 1.00 95.12 85 ILE A CA 1
ATOM 683 C C . ILE A 1 85 ? -23.042 0.033 20.314 1.00 95.12 85 ILE A C 1
ATOM 685 O O . ILE A 1 85 ? -23.330 -0.020 21.508 1.00 95.12 85 ILE A O 1
ATOM 689 N N . ASP A 1 86 ? -23.304 1.098 19.565 1.00 95.69 86 ASP A N 1
ATOM 690 C CA . ASP A 1 86 ? -23.875 2.345 20.066 1.00 95.69 86 ASP A CA 1
ATOM 691 C C . ASP A 1 86 ? -25.239 2.082 20.718 1.00 95.69 86 ASP A C 1
ATOM 693 O O . ASP A 1 86 ? -25.452 2.494 21.855 1.00 95.69 86 ASP A O 1
ATOM 697 N N . GLY A 1 87 ? -26.110 1.293 20.077 1.00 95.69 87 GLY A N 1
ATOM 698 C CA . GLY A 1 87 ? -27.403 0.907 20.648 1.00 95.69 87 GLY A CA 1
ATOM 699 C C . GLY A 1 87 ? -27.298 0.047 21.913 1.00 95.69 87 GLY A C 1
ATOM 700 O O . GLY A 1 87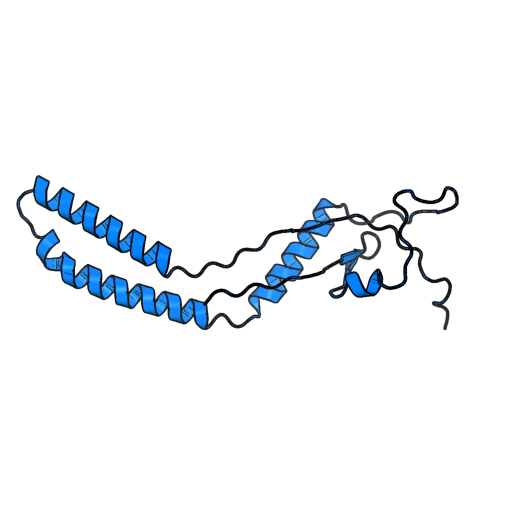 ? -28.098 0.204 22.831 1.00 95.69 87 GLY A O 1
ATOM 701 N N . TYR A 1 88 ? -26.305 -0.844 22.011 1.00 95.00 88 TYR A N 1
ATOM 702 C CA . TYR A 1 88 ? -26.088 -1.632 23.230 1.00 95.00 88 TYR A CA 1
ATOM 703 C C . TYR A 1 88 ? -25.598 -0.763 24.400 1.00 95.00 88 TYR A C 1
ATOM 705 O O . TYR A 1 88 ? -26.044 -0.945 25.533 1.00 95.00 88 TYR A O 1
ATOM 713 N N . TYR 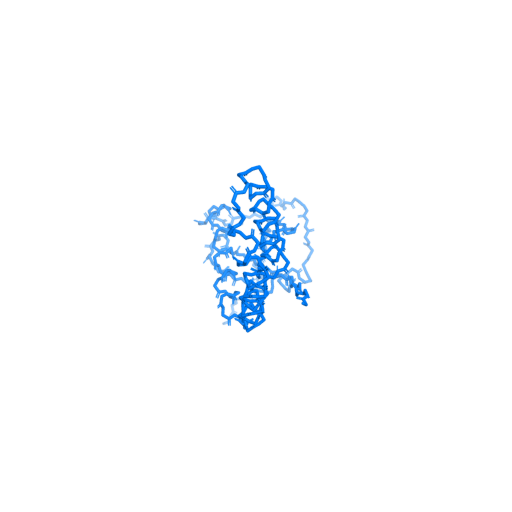A 1 89 ? -24.681 0.174 24.138 1.00 95.31 89 TYR A N 1
ATOM 714 C CA . TYR A 1 89 ? -24.068 1.011 25.173 1.00 95.31 89 TYR A CA 1
ATOM 715 C C . TYR A 1 89 ? -24.879 2.267 25.527 1.00 95.31 89 TYR A C 1
ATOM 717 O O . TYR A 1 89 ? -24.631 2.844 26.585 1.00 95.31 89 TYR A O 1
ATOM 725 N N . GLU A 1 90 ? -25.861 2.670 24.716 1.00 94.19 90 GLU A N 1
ATOM 726 C CA . GLU A 1 90 ? -26.642 3.903 24.901 1.00 94.19 90 GLU A CA 1
ATOM 727 C C . GLU A 1 90 ? -27.207 4.058 26.322 1.00 94.19 90 GLU A C 1
ATOM 729 O O . GLU A 1 90 ? -27.057 5.110 26.948 1.00 94.19 90 GLU A O 1
ATOM 734 N N . ASP A 1 91 ? -27.839 3.010 26.852 1.00 93.19 91 ASP A N 1
ATOM 735 C CA . ASP A 1 91 ? -28.425 3.047 28.194 1.00 93.19 91 ASP A CA 1
ATOM 736 C C . ASP A 1 91 ? -27.390 2.800 29.298 1.00 93.19 91 ASP A C 1
ATOM 738 O O . ASP A 1 91 ? -27.491 3.381 30.379 1.00 93.19 91 ASP A O 1
ATOM 742 N N . LEU A 1 92 ? -26.355 2.004 29.020 1.00 91.56 92 LEU A N 1
ATOM 743 C CA . LEU A 1 92 ? -25.260 1.729 29.958 1.00 91.56 92 LEU A CA 1
ATOM 744 C C . LEU A 1 92 ? -24.433 2.991 30.258 1.00 91.56 92 LEU A C 1
ATOM 746 O O . LEU A 1 92 ? -23.970 3.178 31.381 1.00 91.56 92 LEU A O 1
ATOM 750 N N . LEU A 1 93 ? -24.280 3.888 29.282 1.00 92.31 93 LEU A N 1
ATOM 751 C CA . LEU A 1 93 ? -23.544 5.149 29.432 1.00 92.31 93 LEU A CA 1
ATOM 752 C C . LEU A 1 93 ? -24.285 6.204 30.274 1.00 92.31 93 LEU A C 1
ATOM 754 O O . LEU A 1 93 ? -23.680 7.196 30.691 1.00 92.31 93 LEU A O 1
ATOM 758 N N . LYS A 1 94 ? -25.576 5.991 30.563 1.00 93.00 94 LYS A N 1
ATOM 759 C CA . LYS A 1 94 ? -26.397 6.847 31.441 1.00 93.00 94 LYS A CA 1
ATOM 760 C C . LYS A 1 94 ? -26.250 6.493 32.930 1.00 93.00 94 LYS A C 1
ATOM 762 O O . LYS A 1 94 ? -26.962 7.063 33.756 1.00 93.00 94 LYS A O 1
ATOM 767 N N . GLU A 1 95 ? -25.353 5.564 33.275 1.00 90.94 95 GLU A N 1
ATOM 768 C CA . GLU A 1 95 ? -25.031 5.199 34.659 1.00 90.94 95 GLU A CA 1
ATOM 769 C C . GLU A 1 95 ? -24.654 6.439 35.493 1.00 90.94 95 GLU A C 1
ATOM 771 O O . GLU A 1 95 ? -23.948 7.336 35.029 1.00 90.94 95 GLU A O 1
ATOM 776 N N . GLN A 1 96 ? -25.166 6.503 36.724 1.00 89.62 96 GLN A N 1
ATOM 777 C CA . GLN A 1 96 ? -25.001 7.653 37.622 1.00 89.62 96 GLN A CA 1
ATOM 778 C C . GLN A 1 96 ? -23.739 7.545 38.480 1.00 89.62 96 GLN A C 1
ATOM 780 O O . GLN A 1 96 ? -23.217 8.552 38.954 1.00 89.62 96 GLN A O 1
ATOM 785 N N . ASP A 1 97 ? -23.262 6.321 38.697 1.00 95.19 97 ASP A N 1
ATOM 786 C CA . ASP A 1 97 ? -21.995 6.055 39.364 1.00 95.19 97 ASP A CA 1
ATOM 787 C C . ASP A 1 97 ? -20.828 6.354 38.409 1.00 95.19 97 ASP A C 1
ATOM 789 O O . ASP A 1 97 ? -20.638 5.671 37.401 1.00 95.19 97 ASP A O 1
ATOM 793 N N . GLU A 1 98 ? -20.049 7.390 38.724 1.00 91.62 98 GLU A N 1
ATOM 794 C CA . GLU A 1 98 ? -18.942 7.870 37.886 1.00 91.62 98 GLU A CA 1
ATOM 795 C C . GLU A 1 98 ? -17.840 6.817 37.672 1.00 91.62 98 GLU A C 1
ATOM 797 O O . GLU A 1 98 ? -17.282 6.731 36.577 1.00 91.62 98 GLU A O 1
ATOM 802 N N . GLU A 1 99 ? -17.538 5.973 38.667 1.00 92.81 99 GLU A N 1
ATOM 803 C CA . GLU A 1 99 ? -16.514 4.929 38.515 1.00 92.81 99 GLU A CA 1
ATOM 804 C C . GLU A 1 99 ? -16.984 3.841 37.546 1.00 92.81 99 GLU A C 1
ATOM 806 O O . GLU A 1 99 ? -16.241 3.419 36.652 1.00 92.81 99 GLU A O 1
ATOM 811 N N . LYS A 1 100 ? -18.243 3.410 37.676 1.00 92.19 100 LYS A N 1
ATOM 812 C CA . LYS A 1 100 ? -18.839 2.434 36.753 1.00 92.19 100 LYS A CA 1
ATOM 813 C C . LYS A 1 100 ? -18.993 3.004 35.353 1.00 92.19 100 LYS A C 1
ATOM 815 O O . LYS A 1 100 ? -18.672 2.319 34.383 1.00 92.19 100 LYS A O 1
ATOM 820 N N . LYS A 1 101 ? -19.431 4.255 35.235 1.00 93.44 101 LYS A N 1
ATOM 821 C CA . LYS A 1 101 ? -19.563 4.948 33.954 1.00 93.44 101 LYS A CA 1
ATOM 822 C C . LYS A 1 101 ? -18.223 5.045 33.227 1.00 93.44 101 LYS A C 1
ATOM 824 O O . LYS A 1 101 ? -18.158 4.729 32.042 1.00 93.44 101 LYS A O 1
ATOM 829 N N . ALA A 1 102 ? -17.145 5.397 33.929 1.00 94.50 102 ALA A N 1
ATOM 830 C CA . ALA A 1 102 ? -15.805 5.443 33.347 1.00 94.50 102 ALA A CA 1
ATOM 831 C C . ALA A 1 102 ? -15.343 4.067 32.831 1.00 94.50 102 ALA A C 1
ATOM 833 O O . ALA A 1 102 ? -14.745 3.974 31.757 1.00 94.50 102 ALA A O 1
ATOM 834 N N . LEU A 1 103 ? -15.654 2.987 33.559 1.00 95.62 103 LEU A N 1
ATOM 835 C CA . LEU A 1 103 ? -15.364 1.621 33.115 1.00 95.62 103 LEU A CA 1
ATOM 836 C C . LEU A 1 103 ? -16.146 1.259 31.841 1.00 95.62 103 LEU A C 1
ATOM 838 O O . LEU A 1 103 ? -15.576 0.682 30.913 1.00 95.62 103 LEU A O 1
ATOM 842 N N . ILE A 1 104 ? -17.438 1.593 31.795 1.00 95.19 104 ILE A N 1
ATOM 843 C CA . ILE A 1 104 ? -18.319 1.330 30.648 1.00 95.19 104 ILE A CA 1
ATOM 844 C C . ILE A 1 104 ? -17.843 2.108 29.418 1.00 95.19 104 ILE A C 1
ATOM 846 O O . ILE A 1 104 ? -17.721 1.519 28.346 1.00 95.19 104 ILE A O 1
ATOM 850 N N . GLU A 1 105 ? -17.500 3.388 29.572 1.00 95.12 105 GLU A N 1
ATOM 851 C CA . GLU A 1 105 ? -16.956 4.222 28.496 1.00 95.12 105 GLU A CA 1
ATOM 852 C C . GLU A 1 105 ? -15.651 3.634 27.940 1.00 95.12 105 GLU A C 1
ATOM 854 O O . GLU A 1 105 ? -15.488 3.492 26.730 1.00 95.12 105 GLU A O 1
ATOM 859 N N . ALA A 1 106 ? -14.734 3.201 28.809 1.00 96.56 106 ALA A N 1
ATOM 860 C CA . ALA A 1 106 ? -13.493 2.568 28.367 1.00 96.56 106 ALA A CA 1
ATOM 861 C C . ALA A 1 106 ? -13.753 1.275 27.572 1.00 96.56 106 ALA A C 1
ATOM 863 O O . ALA A 1 106 ? -13.106 1.024 26.552 1.00 96.56 106 ALA A O 1
ATOM 864 N N . GLN A 1 107 ? -14.710 0.450 28.010 1.00 96.19 107 GLN A N 1
ATOM 865 C CA . GLN A 1 107 ? -15.109 -0.753 27.274 1.00 96.19 107 GLN A CA 1
ATOM 866 C C . GLN A 1 107 ? -15.730 -0.411 25.919 1.00 96.19 107 GLN A C 1
ATOM 868 O O . GLN A 1 107 ? -15.373 -1.028 24.916 1.00 96.19 107 GLN A O 1
ATOM 873 N N . TYR A 1 108 ? -16.613 0.583 25.884 1.00 96.81 108 TYR A N 1
ATOM 874 C CA . TYR A 1 108 ? -17.246 1.078 24.670 1.00 96.81 108 TYR A CA 1
ATOM 875 C C . TYR A 1 108 ? -16.212 1.549 23.636 1.00 96.81 108 TYR A C 1
ATOM 877 O O . TYR A 1 108 ? -16.205 1.067 22.500 1.00 96.81 108 TYR A O 1
ATOM 885 N N . GLN A 1 109 ? -15.265 2.398 24.044 1.00 96.69 109 GLN A N 1
ATOM 886 C CA . GLN A 1 109 ? -14.202 2.892 23.163 1.00 96.69 109 GLN A CA 1
ATOM 887 C C . GLN A 1 109 ? -13.291 1.772 22.655 1.00 96.69 109 GLN A C 1
ATOM 889 O O . GLN A 1 109 ? -12.929 1.745 21.474 1.00 96.69 109 GLN A O 1
ATOM 894 N N . ASN A 1 110 ? -12.961 0.805 23.516 1.00 96.69 110 ASN A N 1
ATOM 895 C CA . ASN A 1 110 ? -12.191 -0.368 23.111 1.00 96.69 110 ASN A CA 1
ATOM 896 C C . ASN A 1 110 ? -12.938 -1.190 22.054 1.00 96.69 110 ASN A C 1
ATOM 898 O O . ASN A 1 110 ? -12.342 -1.563 21.046 1.00 96.69 110 ASN A O 1
ATOM 902 N N . ARG A 1 111 ? -14.244 -1.423 22.238 1.00 95.94 111 ARG A N 1
ATOM 903 C CA . ARG A 1 111 ? -15.070 -2.163 21.275 1.00 95.94 111 ARG A CA 1
ATOM 904 C C . ARG A 1 111 ? -15.191 -1.450 19.933 1.00 95.94 111 ARG A C 1
ATOM 906 O O . ARG A 1 111 ? -15.033 -2.088 18.895 1.00 95.94 111 ARG A O 1
ATOM 913 N N . ARG A 1 112 ? -15.408 -0.131 19.927 1.00 95.44 112 ARG A N 1
ATOM 914 C CA . ARG A 1 112 ? -15.432 0.654 18.681 1.00 95.44 112 ARG A CA 1
ATOM 915 C C . ARG A 1 112 ? -14.099 0.605 17.944 1.00 95.44 112 ARG A C 1
ATOM 917 O O . ARG A 1 112 ? -14.091 0.427 16.727 1.00 95.44 112 ARG A O 1
ATOM 924 N N . SER A 1 113 ? -12.997 0.725 18.681 1.00 95.19 113 SER A N 1
ATOM 925 C CA . SER A 1 113 ? -11.640 0.651 18.130 1.00 95.19 113 SER A CA 1
ATOM 926 C C . SER A 1 113 ? -11.328 -0.735 17.560 1.00 95.19 113 SER A C 1
ATOM 928 O O 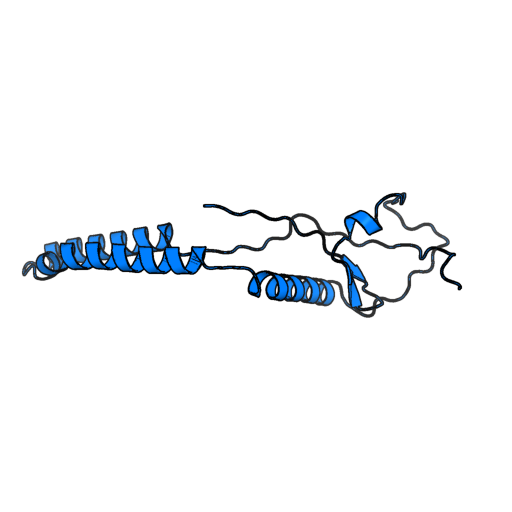. SER A 1 113 ? -10.702 -0.844 16.507 1.00 95.19 113 SER A O 1
ATOM 930 N N . GLU A 1 114 ? -11.796 -1.797 18.220 1.00 94.56 114 GLU A N 1
ATOM 931 C CA . GLU A 1 114 ? -11.681 -3.179 17.744 1.00 94.56 114 GLU A CA 1
ATOM 932 C C . GLU A 1 114 ? -12.420 -3.369 16.411 1.00 94.56 114 GLU A C 1
ATOM 934 O O . GLU A 1 114 ? -11.824 -3.854 15.446 1.00 94.56 114 GLU A O 1
ATOM 939 N N . MET A 1 115 ? -13.679 -2.916 16.319 1.00 94.06 115 MET A N 1
ATOM 940 C CA . MET A 1 115 ? -14.448 -2.987 15.070 1.00 94.06 115 MET A CA 1
ATOM 941 C C . MET A 1 115 ? -13.791 -2.183 13.957 1.00 94.06 115 MET A C 1
ATOM 943 O O . MET A 1 115 ? -13.640 -2.688 12.844 1.00 94.06 115 MET A O 1
ATOM 947 N N . GLN A 1 116 ? -13.328 -0.967 14.263 1.00 93.62 116 GLN A N 1
ATOM 948 C CA . GLN A 1 116 ? -12.588 -0.169 13.295 1.00 93.62 116 GLN A CA 1
ATOM 949 C C . GLN A 1 116 ? -11.360 -0.932 12.799 1.00 93.62 116 GLN A C 1
ATOM 951 O O . GLN A 1 116 ? -11.171 -1.079 11.599 1.00 93.62 116 GLN A O 1
ATOM 956 N N . TRP A 1 117 ? -10.538 -1.485 13.692 1.00 91.88 117 TRP A N 1
ATOM 957 C CA . TRP A 1 117 ? -9.349 -2.226 13.281 1.00 91.88 117 TRP A CA 1
ATOM 958 C C . TRP A 1 117 ? -9.668 -3.413 12.357 1.00 91.88 117 TRP A C 1
ATOM 960 O O . TRP A 1 117 ? -8.899 -3.668 11.425 1.00 91.88 117 TRP A O 1
ATOM 970 N N . GLN A 1 118 ? -10.790 -4.097 12.599 1.00 90.19 118 GLN A N 1
ATOM 971 C CA . GLN A 1 118 ? -11.231 -5.274 11.853 1.00 90.19 118 GLN A CA 1
ATOM 972 C C . GLN A 1 118 ? -11.788 -4.946 10.460 1.00 90.19 118 GLN A C 1
ATOM 974 O O . GLN A 1 118 ? -11.518 -5.691 9.514 1.00 90.19 118 GLN A O 1
ATOM 979 N N . TYR A 1 119 ? -12.560 -3.865 10.331 1.00 91.88 119 TYR A N 1
ATOM 980 C CA . TYR A 1 119 ? -13.287 -3.541 9.098 1.00 91.88 119 TYR A CA 1
ATOM 981 C C . TYR A 1 119 ? -12.703 -2.366 8.307 1.00 91.88 119 TYR A C 1
ATOM 983 O O . TYR A 1 119 ? -13.049 -2.202 7.140 1.00 91.88 119 TYR A O 1
ATOM 991 N N . GLU A 1 120 ? -11.787 -1.578 8.878 1.00 91.69 120 GLU A N 1
ATOM 992 C CA . GLU A 1 120 ? -11.128 -0.481 8.165 1.00 91.69 120 GLU A CA 1
ATOM 993 C C . GLU A 1 120 ? -10.368 -1.020 6.935 1.00 91.69 120 GLU A C 1
ATOM 995 O O . GLU A 1 120 ? -9.409 -1.794 7.082 1.00 91.69 120 GLU A O 1
ATOM 1000 N N . PRO A 1 121 ? -10.752 -0.618 5.710 1.00 92.38 121 PRO A N 1
ATOM 1001 C CA . PRO A 1 121 ? -10.100 -1.088 4.501 1.00 92.38 121 PRO A CA 1
ATOM 1002 C C . PRO A 1 121 ? -8.692 -0.501 4.388 1.00 92.38 121 PRO A C 1
ATOM 1004 O O . PRO A 1 121 ? -8.492 0.710 4.453 1.00 92.38 121 PRO A O 1
ATOM 1007 N N . LYS A 1 122 ? -7.693 -1.361 4.175 1.00 90.81 122 LYS A N 1
ATOM 1008 C CA . LYS A 1 122 ? -6.283 -0.955 4.088 1.00 90.81 122 LYS A CA 1
ATOM 1009 C C . LYS A 1 122 ? -5.658 -1.458 2.796 1.00 90.81 122 LYS A C 1
ATOM 1011 O O . LYS A 1 122 ? -5.764 -2.637 2.466 1.00 90.81 122 LYS A O 1
ATOM 1016 N N . VAL A 1 123 ? -4.971 -0.560 2.096 1.00 90.12 123 VAL A N 1
ATOM 1017 C CA . VAL A 1 123 ? -4.145 -0.870 0.924 1.00 90.12 123 VAL A CA 1
ATOM 1018 C C . VAL A 1 123 ? -2.706 -0.521 1.275 1.00 90.12 123 VAL A C 1
ATOM 1020 O O . VAL A 1 123 ? -2.421 0.604 1.677 1.00 90.12 123 VAL A O 1
ATOM 1023 N N . SER A 1 124 ? -1.802 -1.487 1.142 1.00 90.38 124 SER A N 1
ATOM 1024 C CA . SER A 1 124 ? -0.377 -1.302 1.415 1.00 90.38 124 SER A CA 1
ATOM 1025 C C . SER A 1 124 ? 0.440 -1.548 0.157 1.00 90.38 124 SER A C 1
ATOM 1027 O O . SER A 1 124 ? 0.280 -2.585 -0.485 1.00 90.38 124 SER A O 1
ATOM 1029 N N . LEU A 1 125 ? 1.357 -0.632 -0.138 1.00 90.00 125 LEU A N 1
ATOM 1030 C CA . LEU A 1 125 ? 2.360 -0.781 -1.184 1.00 90.00 125 LEU A CA 1
ATOM 1031 C C . LEU A 1 125 ? 3.738 -0.929 -0.540 1.00 90.00 125 LEU A C 1
ATOM 1033 O O . LEU A 1 125 ? 4.099 -0.153 0.343 1.00 90.00 125 LEU A O 1
ATOM 1037 N N . SER A 1 126 ? 4.518 -1.905 -0.991 1.00 90.88 126 SER A N 1
ATOM 1038 C CA . SER A 1 126 ? 5.899 -2.089 -0.552 1.00 90.88 126 SER A CA 1
ATOM 1039 C C . SER A 1 126 ? 6.790 -2.521 -1.712 1.00 90.88 126 SER A C 1
ATOM 1041 O O . SER A 1 126 ? 6.347 -3.150 -2.673 1.00 90.88 126 SER A O 1
ATOM 1043 N N . THR A 1 127 ? 8.069 -2.154 -1.634 1.00 89.94 127 THR A N 1
ATOM 1044 C CA . THR A 1 127 ? 9.084 -2.599 -2.596 1.00 89.94 127 THR A CA 1
ATOM 1045 C C . THR A 1 127 ? 9.709 -3.898 -2.102 1.00 89.94 127 THR A C 1
ATOM 1047 O O . THR A 1 127 ? 10.173 -3.958 -0.967 1.00 89.94 127 THR A O 1
ATOM 1050 N N . ILE A 1 128 ? 9.754 -4.919 -2.961 1.00 90.69 128 ILE A N 1
ATOM 1051 C CA . ILE A 1 128 ? 10.360 -6.223 -2.639 1.00 90.69 128 ILE A CA 1
ATOM 1052 C C . ILE A 1 128 ? 11.804 -6.293 -3.145 1.00 90.69 128 ILE A C 1
ATOM 1054 O O . ILE A 1 128 ? 12.704 -6.740 -2.441 1.00 90.69 128 ILE A O 1
ATOM 1058 N N . THR A 1 129 ? 12.047 -5.863 -4.383 1.00 89.12 129 THR A N 1
ATOM 1059 C CA . THR A 1 129 ? 13.368 -5.924 -5.019 1.00 89.12 129 THR A CA 1
ATOM 1060 C C . THR A 1 129 ? 13.556 -4.722 -5.927 1.00 89.12 129 THR A C 1
ATOM 1062 O O . THR A 1 129 ? 12.655 -4.358 -6.679 1.00 89.12 129 THR A O 1
ATOM 1065 N N . CYS A 1 130 ? 14.737 -4.113 -5.868 1.00 90.06 130 CYS A N 1
ATOM 1066 C CA . CYS A 1 130 ? 15.130 -3.020 -6.744 1.00 90.06 130 CYS A CA 1
ATOM 1067 C C . CYS A 1 130 ? 16.576 -3.213 -7.214 1.00 90.06 130 CYS A C 1
ATOM 1069 O O . CYS A 1 130 ? 17.388 -3.854 -6.548 1.00 90.06 130 CYS A O 1
ATOM 1071 N N . GLY A 1 131 ? 16.892 -2.674 -8.387 1.00 89.56 131 GLY A N 1
ATOM 1072 C CA . GLY A 1 131 ? 18.219 -2.785 -8.976 1.00 89.56 131 GLY A CA 1
ATOM 1073 C C . GLY A 1 131 ? 18.429 -1.751 -10.070 1.00 89.56 131 GLY A C 1
ATOM 1074 O O . GLY A 1 131 ? 17.473 -1.255 -10.667 1.00 89.56 131 GLY A O 1
ATOM 1075 N N . LEU A 1 132 ? 19.694 -1.423 -10.325 1.00 89.94 132 LEU A N 1
ATOM 1076 C CA . LEU A 1 132 ? 20.101 -0.567 -11.432 1.00 89.94 132 LEU A CA 1
ATOM 1077 C C . LEU A 1 132 ? 20.657 -1.439 -12.556 1.00 89.94 132 LEU A C 1
ATOM 1079 O O . LEU A 1 132 ? 21.626 -2.169 -12.356 1.00 89.94 132 LEU A O 1
ATOM 1083 N N . PHE A 1 133 ? 20.070 -1.325 -13.744 1.00 89.00 133 PHE A N 1
ATOM 1084 C CA . PHE A 1 133 ? 20.442 -2.132 -14.902 1.00 89.00 133 PHE A CA 1
ATOM 1085 C C . PHE A 1 133 ? 20.997 -1.243 -16.010 1.00 89.00 133 PHE A C 1
ATOM 1087 O O . PHE A 1 133 ? 20.348 -0.293 -16.450 1.00 89.00 133 PHE A O 1
ATOM 1094 N N . HIS A 1 134 ? 22.191 -1.584 -16.491 1.00 87.31 134 HIS A N 1
ATOM 1095 C CA . HIS A 1 134 ? 22.772 -0.987 -17.687 1.00 87.31 134 HIS A CA 1
ATOM 1096 C C . HIS A 1 134 ? 22.484 -1.910 -18.862 1.00 87.31 134 HIS A C 1
ATOM 1098 O O . HIS A 1 134 ? 23.094 -2.966 -19.002 1.00 87.31 134 HIS A O 1
ATOM 1104 N N . LEU A 1 135 ? 21.512 -1.527 -19.684 1.00 84.62 135 LEU A N 1
ATOM 1105 C CA . LEU A 1 135 ? 21.095 -2.323 -20.828 1.00 84.62 135 LEU A CA 1
ATOM 1106 C C . LEU A 1 135 ? 21.734 -1.771 -22.098 1.00 84.62 135 LEU A C 1
ATOM 1108 O O . LEU A 1 135 ? 21.525 -0.608 -22.455 1.00 84.62 135 LEU A O 1
ATOM 1112 N N . CYS A 1 136 ? 22.476 -2.617 -22.810 1.00 74.81 136 CYS A N 1
ATOM 1113 C CA . CYS A 1 136 ? 22.895 -2.299 -24.166 1.00 74.81 136 CYS A CA 1
ATOM 1114 C C . CYS A 1 136 ? 21.644 -2.167 -25.043 1.00 74.81 136 CYS A C 1
ATOM 1116 O O . CYS A 1 136 ? 20.747 -3.020 -25.016 1.00 74.81 136 CYS A O 1
ATOM 1118 N N . SER A 1 137 ? 21.571 -1.076 -25.805 1.00 64.31 137 SER A N 1
ATOM 1119 C CA . SER A 1 137 ? 20.586 -0.970 -26.879 1.00 64.31 137 SER A CA 1
ATOM 1120 C C . SER A 1 137 ? 20.884 -2.090 -27.871 1.00 64.31 137 SER A C 1
ATOM 1122 O O . SER A 1 137 ? 22.057 -2.245 -28.221 1.00 64.31 137 SER A O 1
ATOM 1124 N N . PRO A 1 138 ? 19.893 -2.866 -28.341 1.00 54.59 138 PRO A N 1
ATOM 1125 C CA . PRO A 1 138 ? 20.139 -3.735 -29.476 1.00 54.59 138 PRO A CA 1
ATOM 1126 C C . PRO A 1 138 ? 20.641 -2.860 -30.629 1.00 54.59 138 PRO A C 1
ATOM 1128 O O . PRO A 1 138 ? 20.020 -1.850 -30.974 1.00 54.59 138 PRO A O 1
ATOM 1131 N N . VAL A 1 139 ? 21.793 -3.222 -31.195 1.00 44.12 139 VAL A N 1
ATOM 1132 C CA . VAL A 1 139 ? 22.256 -2.732 -32.499 1.00 44.12 139 VAL A CA 1
ATOM 1133 C C . VAL A 1 1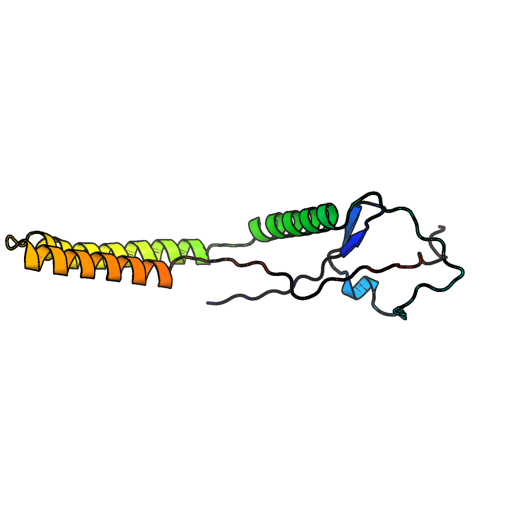39 ? 21.340 -3.390 -33.524 1.00 44.12 139 VAL A C 1
ATOM 1135 O O . VAL A 1 139 ? 21.727 -4.386 -34.096 1.00 44.12 139 VAL A O 1
ATOM 1138 N N . ASN A 1 140 ? 20.074 -2.970 -33.586 1.00 41.56 140 ASN A N 1
ATOM 1139 C CA . ASN A 1 140 ? 19.046 -3.333 -34.572 1.00 41.56 140 ASN A CA 1
ATOM 1140 C C . ASN A 1 140 ? 17.789 -2.494 -34.268 1.00 41.56 140 ASN A C 1
ATOM 1142 O O . ASN A 1 140 ? 16.723 -3.007 -33.946 1.00 41.56 140 ASN A O 1
ATOM 1146 N N . ALA A 1 141 ? 17.938 -1.173 -34.301 1.00 39.34 141 ALA A N 1
ATOM 1147 C CA . ALA A 1 141 ? 16.820 -0.239 -34.399 1.00 39.34 141 ALA A CA 1
ATOM 1148 C C . ALA A 1 141 ? 17.190 0.784 -35.476 1.00 39.34 141 ALA A C 1
ATOM 1150 O O . ALA A 1 141 ? 17.533 1.934 -35.211 1.00 39.34 141 ALA A O 1
ATOM 1151 N N . SER A 1 142 ? 17.251 0.293 -36.708 1.00 38.19 142 SER A N 1
ATOM 1152 C CA . SER A 1 142 ? 17.349 1.096 -37.921 1.00 38.19 142 SER A CA 1
ATOM 1153 C C . SER A 1 142 ? 16.491 0.418 -38.976 1.00 38.19 142 SER A C 1
ATOM 1155 O O . SER A 1 142 ? 16.979 -0.420 -39.726 1.00 38.19 142 SER A O 1
ATOM 1157 N N . THR A 1 143 ? 15.205 0.756 -38.963 1.00 33.66 143 THR A N 1
ATOM 1158 C CA . THR A 1 143 ? 14.352 0.843 -40.155 1.00 33.66 143 THR A CA 1
ATOM 1159 C C . THR A 1 143 ? 13.228 1.811 -39.851 1.00 33.66 143 THR A C 1
ATOM 1161 O O . THR A 1 143 ? 12.674 1.698 -38.735 1.00 33.66 143 THR A O 1
#

Sequence (143 aa):
MKREELYYLGISLSSRAISANFPGILEGRDLTPRLPESVHVRPAILSLKEAASILENHLIQQLSKLDYEWASLARERLEDEWLVIDGYYEDLLKEQDEEKKALIEAQYQNRRSEMQWQYEPKVSLSTITCGLFHLCSPVNAST

Foldseek 3Di:
DDDDDDWDWDADQAPRDIDRCVVVVCPPDDDDPDDDPPDDFDDGPDDPVRSVVSVVVVVVVVVVPDDPVLQVVLVVVLVVQLVVLCVVCVVVCVDPPPVSNVVSVVVSVVSNVVSCVVRRDDDDDDDDDDDDDRDDDPPPPDD